Protein AF-A0A8C8BC67-F1 (afdb_monomer_lite)

Sequence (45 aa):
LAVRSAARELAEAVAQARLLVVGAGGIGCELLKDLVLTGFSNIDV

Organism: NCBI:txid257818

Radius of gyration: 12.61 Å; chains: 1; bounding box: 20×14×38 Å

pLDDT: mean 96.01, std 4.87, range [69.62, 98.56]

Secondary structure (DSSP, 8-state):
-HHHHHHHHHHHHHHH-EEE----SHHHHHHHHHHHHHT--EEE-

Foldseek 3Di:
DVVVVVVVVVLVCLQPDAEEQPDCDPVNVVVVVVSVVSRRDHYHD

InterPro domains:
  IPR000594 THIF-type NAD/FAD binding fold [PF00899] (5-45)
  IPR035985 Ubiquitin-activating enzyme-like [SSF69572] (9-44)

Structure (mmCIF, N/CA/C/O backbone):
data_AF-A0A8C8BC67-F1
#
_entry.id   AF-A0A8C8BC67-F1
#
loop_
_atom_site.group_PDB
_atom_site.id
_atom_site.type_symbol
_atom_site.label_atom_id
_atom_site.label_alt_id
_atom_site.label_comp_id
_atom_site.label_asym_id
_atom_site.label_entity_id
_atom_sit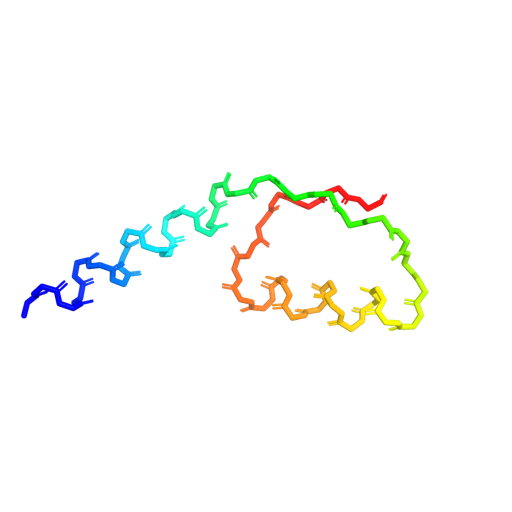e.label_seq_id
_atom_site.pdbx_PDB_ins_code
_atom_site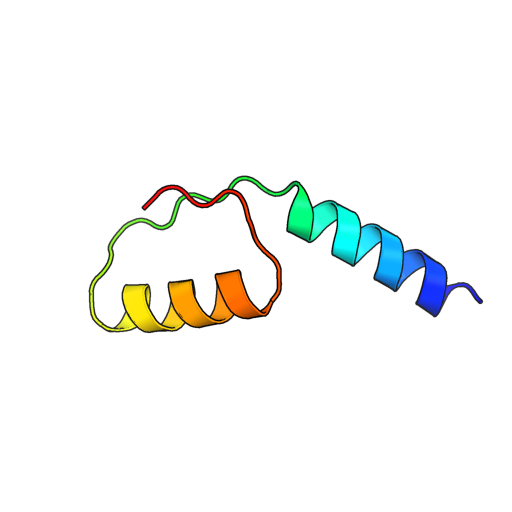.Cartn_x
_atom_site.Cartn_y
_atom_site.Cartn_z
_atom_site.occupancy
_atom_site.B_iso_or_equiv
_atom_site.auth_seq_id
_atom_site.auth_comp_id
_atom_site.auth_asym_id
_atom_site.auth_atom_id
_atom_site.pdbx_PDB_model_num
ATOM 1 N N . LEU A 1 1 ? -6.088 -1.989 27.195 1.00 69.62 1 LEU A N 1
ATOM 2 C CA . LEU A 1 1 ? -7.255 -1.553 26.392 1.00 69.62 1 LEU A CA 1
ATOM 3 C C . LEU A 1 1 ? -6.861 -0.514 25.333 1.00 69.62 1 LEU A C 1
ATOM 5 O O . LEU A 1 1 ? -7.104 -0.776 24.168 1.00 69.62 1 LEU A O 1
ATOM 9 N N . ALA A 1 2 ? -6.169 0.574 25.703 1.00 83.81 2 ALA A N 1
ATOM 10 C CA . ALA A 1 2 ? -5.772 1.664 24.792 1.00 83.81 2 ALA A CA 1
ATOM 11 C C . ALA A 1 2 ? -4.924 1.254 23.564 1.00 83.81 2 ALA A C 1
ATOM 13 O O . ALA A 1 2 ? -5.151 1.735 22.463 1.00 83.81 2 ALA A O 1
ATOM 14 N N . VAL A 1 3 ? -3.984 0.310 23.705 1.00 90.62 3 VAL A N 1
ATOM 15 C CA . VAL A 1 3 ? -3.186 -0.172 22.552 1.00 90.62 3 VAL A CA 1
ATOM 16 C C . VAL A 1 3 ? -4.059 -0.876 21.505 1.00 90.62 3 VAL A C 1
ATOM 18 O O . VAL A 1 3 ? -3.803 -0.779 20.311 1.00 90.62 3 VAL A O 1
ATOM 21 N N . ARG A 1 4 ? -5.122 -1.568 21.938 1.00 91.38 4 ARG A N 1
ATOM 22 C CA . ARG A 1 4 ? -6.032 -2.269 21.021 1.00 91.38 4 ARG A CA 1
ATOM 23 C C . ARG A 1 4 ? -6.951 -1.305 20.274 1.00 91.38 4 ARG A C 1
ATOM 25 O O . ARG A 1 4 ? -7.251 -1.570 19.117 1.00 91.38 4 ARG A O 1
ATOM 32 N N . SER A 1 5 ? -7.389 -0.217 20.912 1.00 93.62 5 SER A N 1
ATOM 33 C CA . SER A 1 5 ? -8.175 0.814 20.223 1.00 93.62 5 SER A CA 1
ATOM 34 C C . SER A 1 5 ? -7.327 1.538 19.180 1.00 93.62 5 SER A C 1
ATOM 36 O O . SER A 1 5 ? -7.742 1.603 18.030 1.00 93.62 5 SER A O 1
ATOM 38 N N . ALA A 1 6 ? -6.096 1.930 19.526 1.00 92.94 6 ALA A N 1
ATOM 39 C CA . ALA A 1 6 ? -5.171 2.558 18.581 1.00 92.94 6 ALA A CA 1
ATOM 40 C C . ALA A 1 6 ? -4.833 1.644 17.386 1.00 92.94 6 ALA A C 1
ATOM 42 O O . ALA A 1 6 ? -4.772 2.098 16.248 1.00 92.94 6 ALA A O 1
ATOM 43 N N . ALA A 1 7 ? -4.664 0.337 17.618 1.00 95.50 7 ALA A N 1
ATOM 44 C CA . ALA A 1 7 ? -4.436 -0.623 16.536 1.00 95.50 7 ALA A CA 1
ATOM 45 C C . ALA A 1 7 ? -5.629 -0.717 15.569 1.00 95.50 7 ALA A C 1
ATOM 47 O O . ALA A 1 7 ? -5.437 -0.886 14.367 1.00 95.50 7 ALA A O 1
ATOM 48 N N . ARG A 1 8 ? -6.859 -0.594 16.082 1.00 96.38 8 ARG A N 1
ATOM 49 C CA . ARG A 1 8 ? -8.070 -0.599 15.258 1.00 96.38 8 ARG A CA 1
ATOM 50 C C . ARG A 1 8 ? -8.206 0.689 14.44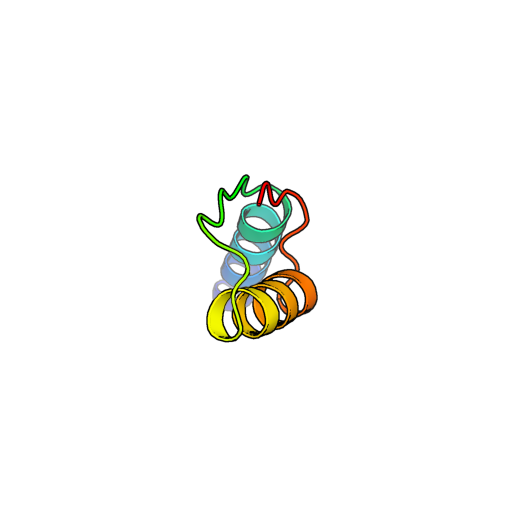7 1.00 96.38 8 ARG A C 1
ATOM 52 O O . ARG A 1 8 ? -8.476 0.612 13.256 1.00 96.38 8 ARG A O 1
ATOM 59 N N . GLU A 1 9 ? -7.960 1.836 15.073 1.00 97.19 9 GLU A N 1
ATOM 60 C CA . GLU A 1 9 ? -7.940 3.143 14.401 1.00 97.19 9 GLU A CA 1
ATOM 61 C C . GLU A 1 9 ? -6.902 3.168 13.271 1.00 97.19 9 GLU A C 1
ATOM 63 O O . GLU A 1 9 ? -7.189 3.635 12.172 1.00 97.19 9 GLU A O 1
ATOM 68 N N . LEU A 1 10 ? -5.719 2.588 13.504 1.00 97.06 10 LEU A N 1
ATOM 69 C CA . LEU A 1 10 ? -4.693 2.451 12.474 1.00 97.06 10 LEU A CA 1
ATOM 70 C C . LEU A 1 10 ? -5.150 1.543 11.327 1.00 97.06 10 LEU A C 1
ATOM 72 O O . LEU A 1 10 ? -4.950 1.890 10.168 1.00 97.06 10 LEU A O 1
ATOM 76 N N . ALA A 1 11 ? -5.761 0.397 11.630 1.00 97.38 11 ALA A N 1
ATOM 77 C CA . ALA A 1 11 ? -6.258 -0.514 10.601 1.00 97.38 11 ALA A CA 1
ATOM 78 C C . ALA A 1 11 ? -7.346 0.142 9.730 1.00 97.38 11 ALA A C 1
ATOM 80 O O . ALA A 1 11 ? -7.341 -0.016 8.511 1.00 97.38 11 ALA A O 1
ATOM 81 N N . GLU A 1 12 ? -8.243 0.919 10.341 1.00 97.75 12 GLU A N 1
ATOM 82 C CA . GLU A 1 12 ? -9.264 1.692 9.626 1.00 97.75 12 GLU A CA 1
ATOM 83 C C . GLU A 1 12 ? -8.629 2.792 8.760 1.00 97.75 12 GLU A C 1
ATOM 85 O O . GLU A 1 12 ? -9.003 2.947 7.596 1.00 97.75 12 GLU A O 1
ATOM 90 N N . ALA A 1 13 ? -7.615 3.494 9.276 1.00 98.00 13 ALA A N 1
ATOM 91 C CA . ALA A 1 13 ? -6.872 4.498 8.516 1.00 98.00 13 ALA A CA 1
ATOM 92 C C . ALA A 1 13 ? -6.124 3.893 7.315 1.00 98.00 13 ALA A C 1
ATOM 94 O O . ALA A 1 13 ? -6.163 4.460 6.226 1.00 98.00 13 ALA A O 1
ATOM 95 N N . VAL A 1 14 ? -5.483 2.732 7.488 1.00 98.38 14 VAL A N 1
ATOM 96 C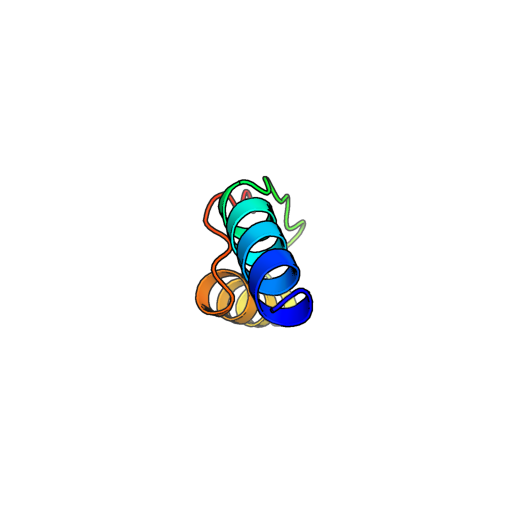 CA . VAL A 1 14 ? -4.805 1.990 6.409 1.00 98.38 14 VAL A CA 1
ATOM 97 C C . VAL A 1 14 ? -5.799 1.576 5.325 1.00 98.38 14 VAL A C 1
ATOM 99 O O . VAL A 1 14 ? -5.541 1.793 4.143 1.00 98.38 14 VAL A O 1
ATOM 102 N N . ALA A 1 15 ? -6.954 1.033 5.716 1.00 97.62 15 ALA A N 1
ATOM 103 C CA . ALA A 1 15 ? -7.969 0.584 4.769 1.00 97.62 15 ALA A CA 1
ATOM 104 C C . ALA A 1 15 ? -8.548 1.733 3.926 1.00 97.62 15 ALA A C 1
ATOM 106 O O . ALA A 1 15 ? -8.847 1.519 2.754 1.00 97.62 15 ALA A O 1
ATOM 107 N N . GLN A 1 16 ? -8.696 2.933 4.506 1.00 97.81 16 GLN A N 1
ATOM 108 C CA . GLN A 1 16 ? -9.235 4.122 3.828 1.00 97.81 16 GLN A CA 1
ATOM 109 C C . GLN A 1 16 ? -8.181 4.974 3.102 1.00 97.81 16 GLN A C 1
ATOM 111 O O . GLN A 1 16 ? -8.539 5.891 2.356 1.00 97.81 16 GLN A O 1
ATOM 116 N N . ALA A 1 17 ? -6.889 4.722 3.325 1.00 98.44 17 ALA A N 1
ATOM 117 C CA . ALA A 1 17 ? -5.820 5.510 2.729 1.00 98.44 17 ALA A CA 1
ATOM 118 C C . ALA A 1 17 ? -5.779 5.328 1.206 1.00 98.44 17 ALA A C 1
ATOM 120 O O . ALA A 1 17 ? -5.684 4.212 0.699 1.00 98.44 17 ALA A O 1
ATOM 121 N N . ARG A 1 18 ? -5.796 6.453 0.480 1.00 98.44 18 ARG A N 1
ATOM 122 C CA . ARG A 1 18 ? -5.600 6.505 -0.973 1.00 98.44 18 ARG A CA 1
ATOM 123 C C . ARG A 1 18 ? -4.139 6.813 -1.271 1.00 98.44 18 ARG A C 1
ATOM 125 O O . ARG A 1 18 ? -3.660 7.889 -0.916 1.00 98.44 18 ARG A O 1
ATOM 132 N N . LEU A 1 19 ? -3.446 5.873 -1.900 1.00 98.06 19 LEU A N 1
ATOM 133 C CA . LEU A 1 19 ? -2.019 5.962 -2.196 1.00 98.06 19 LEU A CA 1
ATOM 134 C C . LEU A 1 19 ? -1.782 6.076 -3.701 1.00 98.06 19 LEU A C 1
ATOM 136 O O . LEU A 1 19 ? -2.478 5.440 -4.483 1.00 98.06 19 LEU A O 1
ATOM 140 N N . LEU A 1 20 ? -0.760 6.844 -4.081 1.00 98.38 20 LEU A N 1
ATOM 141 C CA . LEU A 1 20 ? -0.214 6.871 -5.435 1.00 98.38 20 LEU A CA 1
ATOM 142 C C . LEU A 1 20 ? 1.209 6.306 -5.398 1.00 98.38 20 LEU A C 1
ATOM 144 O O . LEU A 1 20 ? 2.086 6.883 -4.751 1.00 98.38 20 LEU A O 1
ATOM 148 N N . VAL A 1 21 ? 1.443 5.196 -6.090 1.00 97.69 21 VAL A N 1
ATOM 149 C CA . VAL A 1 21 ? 2.759 4.566 -6.228 1.00 97.69 21 VAL A CA 1
ATOM 150 C C . VAL A 1 21 ? 3.333 4.934 -7.586 1.00 97.69 21 VAL A C 1
ATOM 152 O O . VAL A 1 21 ? 3.009 4.322 -8.591 1.00 97.69 21 VAL A O 1
ATOM 155 N N . VAL A 1 22 ? 4.221 5.926 -7.629 1.00 97.44 22 VAL A N 1
ATOM 156 C CA . VAL A 1 22 ? 4.836 6.347 -8.893 1.00 97.44 22 VAL A CA 1
ATOM 157 C C . VAL A 1 22 ? 5.940 5.369 -9.298 1.00 97.44 22 VAL A C 1
ATOM 159 O O . VAL A 1 22 ? 7.056 5.422 -8.781 1.00 97.44 22 VAL A O 1
ATOM 162 N N . GLY A 1 23 ? 5.626 4.513 -10.272 1.00 94.06 23 GLY A N 1
ATOM 163 C CA . GLY A 1 23 ? 6.566 3.588 -10.904 1.00 94.06 23 GLY A CA 1
ATOM 164 C C . GLY A 1 23 ? 6.472 2.151 -10.382 1.00 94.06 23 GLY A C 1
ATOM 165 O O . GLY A 1 23 ? 6.715 1.871 -9.212 1.00 94.06 23 GLY A O 1
ATOM 166 N N . ALA A 1 24 ? 6.214 1.213 -11.299 1.00 91.69 24 ALA A N 1
ATOM 167 C CA . ALA A 1 24 ? 6.066 -0.223 -11.037 1.00 91.69 24 ALA A CA 1
ATOM 168 C C . ALA A 1 24 ? 7.234 -1.057 -11.603 1.00 91.69 24 ALA A C 1
ATOM 170 O O . ALA A 1 24 ? 7.040 -2.074 -12.265 1.00 91.69 24 ALA A O 1
ATOM 171 N N . GLY A 1 25 ? 8.470 -0.593 -11.387 1.00 94.62 25 GLY A N 1
ATOM 172 C CA . GLY A 1 25 ? 9.667 -1.408 -11.632 1.00 94.62 25 GLY A CA 1
ATOM 173 C C . GLY A 1 25 ? 9.830 -2.504 -10.568 1.00 94.62 25 GLY A C 1
ATOM 174 O O . GLY A 1 25 ? 8.949 -2.699 -9.738 1.00 94.62 25 GLY A O 1
ATOM 175 N N . GLY A 1 26 ? 10.983 -3.179 -10.511 1.00 97.06 26 GLY A N 1
ATOM 176 C CA . GLY A 1 26 ? 11.199 -4.280 -9.552 1.00 97.06 26 GLY A CA 1
ATOM 177 C C . GLY A 1 26 ? 10.903 -3.917 -8.087 1.00 97.06 26 GLY A C 1
ATOM 178 O O . GLY A 1 26 ? 10.251 -4.678 -7.383 1.00 97.06 26 GLY A O 1
ATOM 179 N N . ILE A 1 27 ? 11.294 -2.713 -7.652 1.00 96.81 27 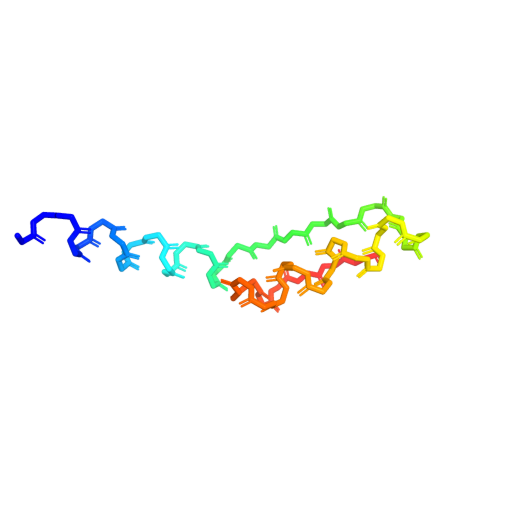ILE A N 1
ATOM 180 C CA . ILE A 1 27 ? 10.988 -2.202 -6.303 1.00 96.81 27 ILE A CA 1
ATOM 181 C C . ILE A 1 27 ? 9.492 -1.904 -6.146 1.00 96.81 27 ILE A C 1
ATOM 183 O O . ILE A 1 27 ? 8.916 -2.195 -5.102 1.00 96.81 27 ILE A O 1
ATOM 187 N N . GLY A 1 28 ? 8.861 -1.343 -7.181 1.00 97.38 28 GLY A N 1
ATOM 188 C CA . GLY A 1 28 ? 7.434 -1.027 -7.169 1.00 97.38 28 GLY A CA 1
ATOM 189 C C . GLY A 1 28 ? 6.577 -2.281 -7.022 1.00 97.38 28 GLY A C 1
ATOM 190 O O . GLY A 1 28 ? 5.640 -2.283 -6.234 1.00 97.38 28 GLY A O 1
ATOM 191 N N . CYS A 1 29 ? 6.943 -3.379 -7.689 1.00 98.00 29 CYS A N 1
ATOM 192 C CA . CYS A 1 29 ? 6.246 -4.658 -7.548 1.00 98.00 29 CYS A CA 1
ATOM 193 C C . CYS A 1 29 ? 6.307 -5.209 -6.113 1.00 98.00 29 CYS A C 1
ATOM 195 O O . CYS A 1 29 ? 5.280 -5.614 -5.569 1.00 98.00 29 CYS A O 1
ATOM 197 N N . GLU A 1 30 ? 7.486 -5.196 -5.482 1.00 98.44 30 GLU A N 1
ATOM 198 C CA . GLU A 1 30 ? 7.646 -5.672 -4.099 1.00 98.44 30 GLU A CA 1
ATOM 199 C C . GLU A 1 30 ? 6.934 -4.762 -3.091 1.00 98.44 30 GLU A C 1
ATOM 201 O O . GLU A 1 30 ? 6.268 -5.253 -2.180 1.00 98.44 30 GLU A O 1
ATOM 206 N N . LEU A 1 31 ? 6.991 -3.442 -3.296 1.00 98.19 31 LEU A N 1
ATOM 207 C CA . LEU A 1 31 ? 6.259 -2.480 -2.475 1.00 98.19 31 LEU A CA 1
ATOM 208 C C . LEU A 1 31 ? 4.745 -2.695 -2.580 1.00 98.19 31 LEU A C 1
ATOM 210 O O . LEU A 1 31 ? 4.058 -2.714 -1.564 1.00 98.19 31 LEU A O 1
ATOM 214 N N . LEU A 1 32 ? 4.215 -2.880 -3.792 1.00 98.31 32 LEU A N 1
ATOM 215 C CA . LEU A 1 32 ? 2.786 -3.120 -4.006 1.00 98.31 32 LEU A CA 1
ATOM 216 C C . LEU A 1 32 ? 2.318 -4.402 -3.314 1.00 98.31 32 LEU A C 1
ATOM 218 O O . LEU A 1 32 ? 1.261 -4.400 -2.684 1.00 98.31 32 LEU A O 1
ATOM 222 N N . LYS A 1 33 ? 3.118 -5.472 -3.371 1.00 98.12 33 LYS A N 1
ATOM 223 C CA . LYS A 1 33 ? 2.857 -6.713 -2.631 1.00 98.12 33 LYS A CA 1
ATOM 224 C C . LYS A 1 33 ? 2.748 -6.437 -1.128 1.00 98.12 33 LYS A C 1
ATOM 226 O O . LYS A 1 33 ? 1.768 -6.847 -0.509 1.00 98.12 33 LYS A O 1
ATOM 231 N N . ASP A 1 34 ? 3.707 -5.718 -0.551 1.00 98.50 34 ASP A N 1
ATOM 232 C CA . ASP A 1 34 ? 3.715 -5.421 0.885 1.00 98.50 34 ASP A CA 1
ATOM 233 C C . ASP A 1 34 ? 2.544 -4.511 1.297 1.00 98.50 34 ASP A C 1
ATOM 235 O O . ASP A 1 34 ? 1.899 -4.764 2.316 1.00 98.50 34 ASP A O 1
ATOM 239 N N . LEU A 1 35 ? 2.213 -3.493 0.493 1.00 98.25 35 LEU A N 1
ATOM 240 C CA . LEU A 1 35 ? 1.077 -2.596 0.735 1.00 98.25 35 LEU A CA 1
ATOM 241 C C . LEU A 1 35 ? -0.250 -3.366 0.754 1.00 98.25 35 LEU A C 1
ATOM 243 O O . LEU A 1 35 ? -1.035 -3.227 1.695 1.00 98.25 35 LEU A O 1
ATOM 247 N N . VAL A 1 36 ? -0.479 -4.228 -0.238 1.00 97.88 36 VAL A N 1
ATOM 248 C CA . VAL A 1 36 ? -1.699 -5.043 -0.311 1.00 97.88 36 VAL A CA 1
ATOM 249 C C . VAL A 1 36 ? -1.774 -6.028 0.859 1.00 97.88 36 VAL A C 1
ATOM 251 O O . VAL A 1 36 ? -2.818 -6.128 1.502 1.00 97.88 36 VAL A O 1
ATOM 254 N N . LEU A 1 37 ? -0.675 -6.713 1.200 1.00 98.38 37 LEU A N 1
ATOM 255 C CA . LEU A 1 37 ? -0.640 -7.645 2.338 1.00 98.38 37 LEU A CA 1
ATOM 256 C C . LEU A 1 37 ? -0.820 -6.949 3.696 1.00 98.38 37 LEU A C 1
ATOM 258 O O . LEU A 1 37 ? -1.321 -7.563 4.637 1.00 98.38 37 LEU A O 1
ATOM 262 N N . THR A 1 38 ? -0.447 -5.672 3.796 1.00 97.94 38 THR A N 1
ATOM 263 C CA . THR A 1 38 ? -0.631 -4.844 4.999 1.00 97.94 38 THR A CA 1
ATOM 264 C C . THR A 1 38 ? -2.067 -4.309 5.133 1.00 97.94 38 THR A C 1
ATOM 266 O O . THR A 1 38 ? -2.456 -3.868 6.213 1.00 97.94 38 THR A O 1
ATOM 269 N N . GLY A 1 39 ? -2.885 -4.391 4.076 1.00 97.88 39 GLY A N 1
ATOM 270 C CA . GLY A 1 39 ? -4.306 -4.026 4.097 1.00 97.88 39 GLY A CA 1
ATOM 271 C C . GLY A 1 39 ? -4.659 -2.717 3.387 1.00 97.88 39 GLY A C 1
ATOM 272 O O . GLY A 1 39 ? -5.798 -2.263 3.500 1.00 97.88 39 GLY A O 1
ATOM 273 N N . PHE A 1 40 ? -3.726 -2.108 2.647 1.00 98.56 40 PHE A N 1
ATOM 274 C CA . PHE A 1 40 ? -4.046 -0.965 1.790 1.00 98.56 40 PHE A CA 1
ATOM 275 C C . PHE A 1 40 ? -4.868 -1.433 0.588 1.00 98.56 40 PHE A C 1
ATOM 277 O O . PHE A 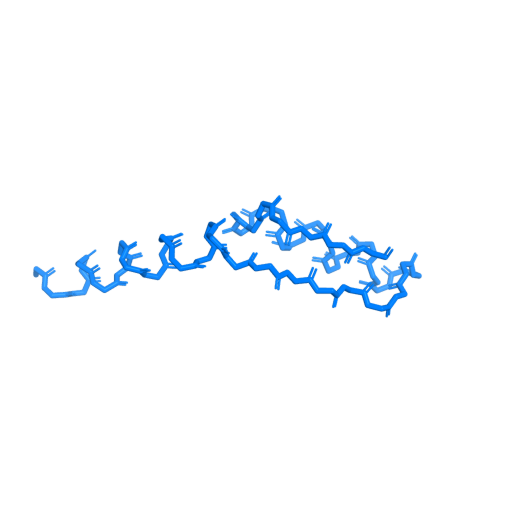1 40 ? -4.466 -2.350 -0.128 1.00 98.56 40 PHE A O 1
ATOM 284 N N . SER A 1 41 ? -6.018 -0.794 0.364 1.00 97.44 41 SER A N 1
ATOM 285 C CA . SER A 1 41 ? -6.981 -1.233 -0.658 1.00 97.44 41 SER A CA 1
ATOM 286 C C . SER A 1 41 ? -7.206 -0.230 -1.793 1.00 97.44 41 SER A C 1
ATOM 288 O O . SER A 1 41 ? -7.702 -0.603 -2.854 1.00 97.44 41 SER A O 1
ATOM 290 N N . ASN A 1 42 ? -6.794 1.028 -1.614 1.00 98.31 42 ASN A N 1
ATOM 291 C CA . ASN A 1 42 ? -6.971 2.098 -2.594 1.00 98.31 42 ASN A CA 1
ATOM 292 C C . ASN A 1 42 ? -5.608 2.589 -3.097 1.00 98.31 42 ASN A C 1
ATOM 294 O O . ASN A 1 42 ? -5.073 3.575 -2.589 1.00 98.31 42 ASN A O 1
ATOM 298 N N . ILE A 1 43 ? -5.040 1.891 -4.081 1.00 98.31 43 ILE A N 1
ATOM 299 C CA . ILE A 1 43 ? -3.717 2.200 -4.632 1.00 98.31 43 ILE A CA 1
ATOM 300 C C . ILE A 1 43 ? -3.844 2.491 -6.127 1.00 98.31 43 ILE A C 1
ATOM 302 O O . ILE A 1 43 ? -4.278 1.629 -6.888 1.00 98.31 43 ILE A O 1
ATOM 306 N N . ASP A 1 44 ? -3.428 3.687 -6.524 1.00 98.19 44 ASP A N 1
ATOM 307 C CA . ASP A 1 44 ? -3.182 4.062 -7.912 1.00 98.19 44 ASP A CA 1
ATOM 308 C C . ASP A 1 44 ? -1.684 3.873 -8.204 1.00 98.19 44 ASP A C 1
ATOM 310 O O . ASP A 1 44 ? -0.842 4.179 -7.354 1.00 98.19 44 ASP A O 1
ATOM 314 N N . VAL A 1 45 ? -1.342 3.343 -9.379 1.00 94.69 45 VAL A N 1
ATOM 315 C CA . VAL A 1 45 ? 0.039 3.014 -9.785 1.00 94.69 45 VAL A CA 1
ATOM 316 C C . VAL A 1 45 ? 0.386 3.718 -11.088 1.00 94.69 45 VAL A C 1
ATOM 318 O O . VAL A 1 45 ? -0.448 3.635 -12.016 1.00 94.69 45 VAL A O 1
#